Protein AF-A0AAV9FBQ0-F1 (afdb_monomer_lite)

InterPro domains:
  IPR003819 TauD/TfdA-like domain [PF02668] (15-73)
  IPR042098 Glutarate 2-hydroxylase superfamily [G3DSA:3.60.130.10] (1-94)
  IPR050411 Alpha-ketoglutarate-dependent hydroxylases [PTHR10696] (2-81)

Radius of gyration: 17.12 Å; chains: 1; bounding box: 43×30×39 Å

Organism: Acorus calamus (NCBI:txid4465)

Secondary structure (DSSP, 8-state):
--TT------S-TTSPPPP--TTTTSSS--S------SS--SS--------HHHHHHHHHHH-HHHHHHHHHH------PPPSS--TT-TTS--

pLDDT: mean 84.56, std 17.21, range [33.56, 98.5]

Foldseek 3Di:
DDPPDDDDDDDDPPDDDDDDAAPNVDPDHDPDDDDDPPDDDPDDPDDDDDDVVVVLVVCCVPPVVVNVCCVVPNDDDDDDDDPDDPPPDPPVPD

Structure (mmCIF, N/CA/C/O backbone):
data_AF-A0AAV9FBQ0-F1
#
_entry.id   AF-A0AAV9FBQ0-F1
#
loop_
_atom_site.group_PDB
_atom_site.id
_atom_site.type_symbol
_atom_site.label_atom_id
_atom_site.label_alt_id
_atom_site.label_comp_id
_atom_site.label_asym_id
_atom_site.label_entity_id
_atom_site.label_seq_id
_atom_site.pdbx_PDB_ins_code
_atom_site.Cartn_x
_atom_site.Cartn_y
_atom_site.Cartn_z
_atom_site.occupancy
_atom_site.B_iso_or_equiv
_atom_site.auth_seq_id
_atom_site.auth_comp_id
_atom_site.auth_asym_id
_atom_site.auth_atom_id
_atom_site.pdbx_PDB_model_num
ATOM 1 N N . MET A 1 1 ? 17.796 9.622 -19.505 1.00 61.97 1 MET A N 1
ATOM 2 C CA . MET A 1 1 ? 16.364 9.587 -19.129 1.00 61.97 1 MET A CA 1
ATOM 3 C C . MET A 1 1 ? 15.861 11.016 -18.976 1.00 61.97 1 MET A C 1
ATOM 5 O O . MET A 1 1 ? 16.677 11.899 -18.743 1.00 61.97 1 MET A O 1
ATOM 9 N N . ALA A 1 2 ? 14.567 11.271 -19.181 1.00 74.69 2 ALA A N 1
ATOM 10 C CA . ALA A 1 2 ? 13.998 12.609 -18.997 1.00 74.69 2 ALA A CA 1
ATOM 11 C C . ALA A 1 2 ? 13.988 13.018 -17.509 1.00 74.69 2 ALA A C 1
ATOM 13 O O . ALA A 1 2 ? 13.982 12.157 -16.637 1.00 74.69 2 ALA A O 1
ATOM 14 N N . ASN A 1 3 ? 13.912 14.323 -17.223 1.00 77.62 3 ASN A N 1
ATOM 15 C CA . ASN A 1 3 ? 14.040 14.924 -15.878 1.00 77.62 3 ASN A CA 1
ATOM 16 C C . ASN A 1 3 ? 12.950 14.516 -14.847 1.00 77.62 3 ASN A C 1
ATOM 18 O O . ASN A 1 3 ? 12.899 15.043 -13.745 1.00 77.62 3 ASN A O 1
ATOM 22 N N . ARG A 1 4 ? 12.013 13.633 -15.211 1.00 80.44 4 ARG A N 1
ATOM 23 C CA . ARG A 1 4 ? 10.917 13.150 -14.346 1.00 80.44 4 ARG A CA 1
ATOM 24 C C . ARG A 1 4 ? 10.701 11.639 -14.464 1.00 80.44 4 ARG A C 1
ATOM 26 O O . ARG A 1 4 ? 9.617 11.149 -14.170 1.00 80.44 4 ARG A O 1
ATOM 33 N N . VAL A 1 5 ? 11.700 10.921 -14.975 1.00 82.12 5 VAL A N 1
ATOM 34 C CA . VAL A 1 5 ? 11.654 9.472 -15.178 1.00 82.12 5 VAL A CA 1
ATOM 35 C C . VAL A 1 5 ? 12.762 8.849 -14.349 1.00 82.12 5 VAL A C 1
ATOM 37 O O . VAL A 1 5 ? 13.936 9.148 -14.561 1.00 82.12 5 VAL A O 1
ATOM 40 N N . PHE A 1 6 ? 12.363 7.978 -13.431 1.00 82.25 6 PHE A N 1
ATOM 41 C CA . PHE A 1 6 ? 13.240 7.259 -12.515 1.00 82.25 6 PHE A CA 1
ATOM 42 C C . PHE A 1 6 ? 12.944 5.756 -12.619 1.00 82.25 6 PHE A C 1
ATOM 44 O O . PHE A 1 6 ? 11.838 5.370 -13.006 1.00 82.25 6 PHE A O 1
ATOM 51 N N . SER A 1 7 ? 13.921 4.904 -12.303 1.00 79.94 7 SER A N 1
ATOM 52 C CA . SER A 1 7 ? 13.700 3.459 -12.169 1.00 79.94 7 SER A CA 1
ATOM 53 C C . SER A 1 7 ? 12.979 3.162 -10.856 1.00 79.94 7 SER A C 1
ATOM 55 O O . SER A 1 7 ? 13.347 3.707 -9.821 1.00 79.94 7 SER A O 1
ATOM 57 N N . ALA A 1 8 ? 11.954 2.309 -10.901 1.00 68.25 8 ALA A N 1
ATOM 58 C CA . ALA A 1 8 ? 11.011 2.162 -9.794 1.00 68.25 8 ALA A CA 1
ATOM 59 C C . ALA A 1 8 ? 11.523 1.326 -8.605 1.00 68.25 8 ALA A C 1
ATOM 61 O O . ALA A 1 8 ? 11.032 1.538 -7.506 1.00 68.25 8 ALA A O 1
ATOM 62 N N . ASN A 1 9 ? 12.469 0.390 -8.786 1.00 63.53 9 ASN A N 1
ATOM 63 C CA . ASN A 1 9 ? 12.772 -0.620 -7.760 1.00 63.53 9 ASN A CA 1
ATOM 64 C C . ASN A 1 9 ? 14.244 -1.062 -7.720 1.00 63.53 9 ASN A C 1
ATOM 66 O O . ASN A 1 9 ? 14.887 -1.204 -8.757 1.00 63.53 9 ASN A O 1
ATOM 70 N N . GLU A 1 10 ? 14.711 -1.380 -6.508 1.00 65.06 10 GLU A N 1
ATOM 71 C CA . GLU A 1 10 ? 16.040 -1.947 -6.192 1.00 65.06 10 GLU A CA 1
ATOM 72 C C . GLU A 1 10 ? 15.944 -3.198 -5.293 1.00 65.06 10 GLU A C 1
ATOM 74 O O . GLU A 1 10 ? 16.947 -3.709 -4.796 1.00 65.06 10 GLU A O 1
ATOM 79 N N . ILE A 1 11 ? 14.723 -3.681 -5.044 1.00 68.94 11 ILE A N 1
ATOM 80 C CA . ILE A 1 11 ? 14.474 -4.897 -4.265 1.00 68.94 11 ILE A CA 1
ATOM 81 C C . ILE A 1 11 ? 14.786 -6.118 -5.155 1.00 68.94 11 ILE A C 1
ATOM 83 O O . ILE A 1 11 ? 14.505 -6.068 -6.356 1.00 68.94 11 ILE A O 1
ATOM 87 N N . PRO A 1 12 ? 15.359 -7.209 -4.605 1.00 78.00 12 PRO A N 1
ATOM 88 C CA . PRO A 1 12 ? 15.558 -8.455 -5.341 1.00 78.00 12 PRO A CA 1
ATOM 89 C C . PRO A 1 12 ? 14.296 -8.929 -6.079 1.00 78.00 12 PRO A C 1
ATOM 91 O O . PRO A 1 12 ? 13.186 -8.827 -5.559 1.00 78.00 12 PRO A O 1
ATOM 94 N N . LEU A 1 13 ? 14.475 -9.460 -7.295 1.00 78.12 13 LEU A N 1
ATOM 95 C CA . LEU A 1 13 ? 13.379 -9.834 -8.205 1.00 78.12 13 LEU A CA 1
ATOM 96 C C . LEU A 1 13 ? 12.466 -10.950 -7.668 1.00 78.12 13 LEU A C 1
ATOM 98 O O . LEU A 1 13 ? 11.363 -11.138 -8.171 1.00 78.12 13 LEU A O 1
ATOM 102 N N . ASP A 1 14 ? 12.931 -11.706 -6.678 1.00 81.06 14 ASP A N 1
ATOM 103 C CA . ASP A 1 14 ? 12.215 -12.805 -6.034 1.00 81.06 14 ASP A CA 1
ATOM 104 C C . ASP A 1 14 ? 11.312 -12.352 -4.875 1.00 81.06 14 ASP A C 1
ATOM 106 O O . ASP A 1 14 ? 10.573 -13.166 -4.320 1.00 81.06 14 ASP A O 1
ATOM 110 N N . GLN A 1 15 ? 11.340 -11.068 -4.505 1.00 80.69 15 GLN A N 1
ATOM 111 C CA . GLN A 1 15 ? 10.559 -10.540 -3.388 1.00 80.69 15 GLN A CA 1
ATOM 112 C C . GLN A 1 15 ? 9.330 -9.761 -3.855 1.00 80.69 15 GLN A C 1
ATOM 114 O O . GLN A 1 15 ? 9.393 -8.889 -4.720 1.00 80.69 15 GLN A O 1
ATOM 119 N N . SER A 1 16 ? 8.193 -10.036 -3.213 1.00 83.25 16 SER A N 1
ATOM 120 C CA . SER A 1 16 ? 6.957 -9.290 -3.437 1.00 83.25 16 SER A CA 1
ATOM 121 C C . SER A 1 16 ? 6.975 -7.950 -2.708 1.00 83.25 16 SER A C 1
ATOM 123 O O . SER A 1 16 ? 7.231 -7.888 -1.503 1.00 83.25 16 SER A O 1
ATOM 125 N N . ILE A 1 17 ? 6.594 -6.889 -3.415 1.00 87.00 17 ILE A N 1
ATOM 126 C CA . ILE A 1 17 ? 6.351 -5.575 -2.823 1.00 87.00 17 ILE A CA 1
ATOM 127 C C . ILE A 1 17 ? 4.918 -5.543 -2.279 1.00 87.00 17 ILE A C 1
ATOM 129 O O . ILE A 1 17 ? 3.964 -5.817 -3.004 1.00 87.00 17 ILE A O 1
ATOM 133 N N . ASN A 1 18 ? 4.761 -5.214 -0.995 1.00 90.00 18 ASN A N 1
ATOM 134 C CA . ASN A 1 18 ? 3.441 -5.092 -0.368 1.00 90.00 18 ASN A CA 1
ATOM 135 C C . ASN A 1 18 ? 2.684 -3.862 -0.887 1.00 90.00 18 ASN A C 1
ATOM 137 O O . ASN A 1 18 ? 3.295 -2.856 -1.247 1.00 90.00 18 ASN A O 1
ATOM 141 N N . PHE A 1 19 ? 1.350 -3.904 -0.851 1.00 95.00 19 PHE A N 1
ATOM 142 C CA . PHE A 1 19 ? 0.522 -2.746 -1.189 1.00 95.00 19 PHE A CA 1
ATOM 143 C C . PHE A 1 19 ? 0.813 -1.552 -0.277 1.00 95.00 19 PHE A C 1
ATOM 145 O O . PHE A 1 19 ? 0.893 -1.685 0.944 1.00 95.00 19 PHE A O 1
ATOM 152 N N . HIS A 1 20 ? 0.941 -0.377 -0.884 1.00 94.06 20 HIS A N 1
ATOM 153 C CA . HIS A 1 20 ? 1.154 0.889 -0.196 1.00 94.06 20 HIS A CA 1
ATOM 154 C C . HIS A 1 20 ? 0.716 2.055 -1.089 1.00 94.06 20 HIS A C 1
ATOM 156 O O . HIS A 1 20 ? 0.544 1.902 -2.299 1.00 94.06 20 HIS A O 1
ATOM 162 N N . HIS A 1 21 ? 0.546 3.229 -0.482 1.00 95.31 21 HIS A N 1
ATOM 163 C CA . HIS A 1 21 ? 0.552 4.488 -1.219 1.00 95.31 21 HIS A CA 1
ATOM 164 C C . HIS A 1 21 ? 1.995 4.983 -1.356 1.00 95.31 21 HIS A C 1
ATOM 166 O O . HIS A 1 21 ? 2.775 4.892 -0.404 1.00 95.31 21 HIS A O 1
ATOM 172 N N . GLU A 1 22 ? 2.340 5.513 -2.529 1.00 93.06 22 GLU A N 1
ATOM 173 C CA . GLU A 1 22 ? 3.663 6.081 -2.787 1.00 93.06 22 GLU A CA 1
ATOM 174 C C . GLU A 1 22 ? 3.967 7.183 -1.766 1.00 93.06 22 GLU A C 1
ATOM 176 O O . GLU A 1 22 ? 3.175 8.111 -1.589 1.00 93.06 22 GLU A O 1
ATOM 181 N N . MET A 1 23 ? 5.098 7.058 -1.069 1.00 91.44 23 MET A N 1
ATOM 182 C CA . MET A 1 23 ? 5.514 7.985 -0.012 1.00 91.44 23 MET A CA 1
ATOM 183 C C . MET A 1 23 ? 4.474 8.182 1.120 1.00 91.44 23 MET A C 1
ATOM 185 O O . MET A 1 23 ? 4.391 9.252 1.712 1.00 91.44 23 MET A O 1
ATOM 189 N N . ALA A 1 24 ? 3.713 7.146 1.501 1.00 91.69 24 ALA A N 1
ATOM 190 C CA . ALA A 1 24 ? 2.658 7.234 2.531 1.00 91.69 24 ALA A CA 1
ATOM 191 C C . ALA A 1 24 ? 3.093 7.777 3.913 1.00 91.69 24 ALA A C 1
ATOM 193 O O . ALA A 1 24 ? 2.246 8.138 4.726 1.00 91.69 24 ALA A O 1
ATOM 194 N N . LEU A 1 25 ? 4.397 7.795 4.207 1.00 91.31 25 LEU A N 1
ATOM 195 C CA . LEU A 1 25 ? 4.958 8.253 5.483 1.00 91.31 25 LEU A CA 1
ATOM 196 C C . LEU A 1 25 ? 5.615 9.643 5.396 1.00 91.31 25 LEU A C 1
ATOM 198 O O . LEU A 1 25 ? 6.294 10.056 6.337 1.00 91.31 25 LEU A O 1
ATOM 202 N N . THR A 1 26 ? 5.449 10.364 4.285 1.00 90.31 26 THR A N 1
ATOM 203 C CA . THR A 1 26 ? 5.953 11.733 4.109 1.00 90.31 26 THR A CA 1
ATOM 204 C C . THR A 1 26 ? 4.812 12.749 4.134 1.00 90.31 26 THR A C 1
ATOM 206 O O . THR A 1 26 ? 3.655 12.440 3.857 1.00 90.31 26 THR A O 1
ATOM 209 N N . LYS A 1 27 ? 5.137 14.005 4.471 1.00 91.56 27 LYS A N 1
ATOM 210 C CA . LYS A 1 27 ? 4.160 15.107 4.461 1.00 91.56 27 LYS A CA 1
ATOM 211 C C . LYS A 1 27 ? 3.742 15.495 3.041 1.00 91.56 27 LYS A C 1
ATOM 213 O O . LYS A 1 27 ? 2.588 15.839 2.808 1.00 91.56 27 LYS A O 1
ATOM 218 N N . GLU A 1 28 ? 4.699 15.473 2.120 1.00 94.50 28 GLU A N 1
ATOM 219 C CA . GLU A 1 28 ? 4.493 15.766 0.706 1.00 94.50 28 GLU A CA 1
ATOM 220 C C . GLU A 1 28 ? 4.552 14.454 -0.067 1.00 94.50 28 GLU A C 1
ATOM 222 O O . GLU A 1 28 ? 5.566 13.755 -0.027 1.00 94.50 28 GLU A O 1
ATOM 227 N N . TYR A 1 29 ? 3.453 14.116 -0.731 1.00 93.69 29 TYR A N 1
ATOM 228 C CA . TYR A 1 29 ? 3.278 12.879 -1.483 1.00 93.69 29 TYR A CA 1
ATOM 229 C C . TYR A 1 29 ? 2.648 13.187 -2.849 1.00 93.69 29 TYR A C 1
ATOM 231 O O . TYR A 1 29 ? 1.953 14.201 -3.009 1.00 93.69 29 TYR A O 1
ATOM 239 N N . PRO A 1 30 ? 2.889 12.350 -3.870 1.00 93.69 30 PRO A N 1
ATOM 240 C CA . PRO A 1 30 ? 2.370 12.600 -5.205 1.00 93.69 30 PRO A CA 1
ATOM 241 C C . PRO A 1 30 ? 0.851 12.396 -5.266 1.00 93.69 30 PRO A C 1
ATOM 243 O O . PRO A 1 30 ? 0.313 11.414 -4.767 1.00 93.69 30 PRO A O 1
ATOM 246 N N . SER A 1 31 ? 0.151 13.292 -5.970 1.00 96.19 31 SER A N 1
ATOM 247 C CA . SER A 1 31 ? -1.278 13.094 -6.275 1.00 96.19 31 SER A CA 1
ATOM 248 C C . SER A 1 31 ? -1.522 12.071 -7.389 1.00 96.19 31 SER A C 1
ATOM 250 O O . SER A 1 31 ? -2.633 11.564 -7.529 1.00 96.19 31 SER A O 1
ATOM 252 N N . LYS A 1 32 ? -0.510 11.820 -8.232 1.00 94.88 32 LYS A N 1
ATOM 253 C CA . LYS A 1 32 ? -0.544 10.890 -9.366 1.00 94.88 32 LYS A CA 1
ATOM 254 C C . LYS A 1 32 ? 0.845 10.303 -9.581 1.00 94.88 32 LYS A C 1
ATOM 256 O O . LYS A 1 32 ? 1.834 11.024 -9.469 1.00 94.88 32 LYS A O 1
ATOM 261 N N . ILE A 1 33 ? 0.888 9.034 -9.963 1.00 92.69 33 ILE A N 1
ATOM 262 C CA . ILE A 1 33 ? 2.088 8.321 -10.400 1.00 92.69 33 ILE A CA 1
ATOM 263 C C . ILE A 1 33 ? 1.810 7.686 -11.765 1.00 92.69 33 ILE A C 1
ATOM 265 O O . ILE A 1 33 ? 0.672 7.321 -12.062 1.00 92.69 33 ILE A O 1
ATOM 269 N N . PHE A 1 34 ? 2.839 7.591 -12.603 1.00 93.31 34 PHE A N 1
ATOM 270 C CA . PHE A 1 34 ? 2.768 6.952 -13.913 1.00 93.31 34 PHE A CA 1
ATOM 271 C C . PHE A 1 34 ? 3.784 5.818 -13.966 1.00 93.31 34 PHE A C 1
ATOM 273 O O . PHE A 1 34 ? 4.953 6.027 -13.648 1.00 93.31 34 PHE A O 1
ATOM 280 N N . PHE A 1 35 ? 3.340 4.645 -14.409 1.00 92.56 35 PHE A N 1
ATOM 281 C CA . PHE A 1 35 ? 4.212 3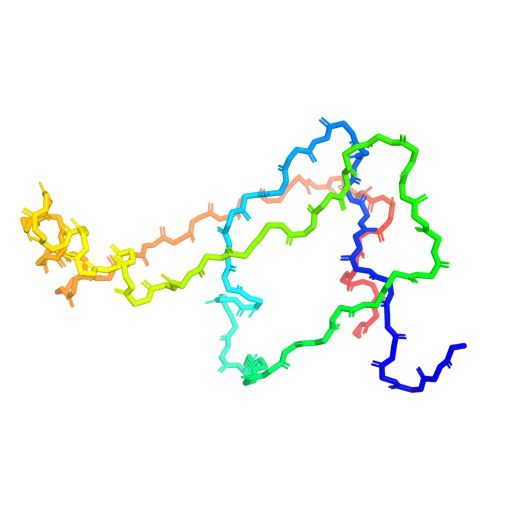.505 -14.670 1.00 92.56 35 PHE A CA 1
ATOM 282 C C . PHE A 1 35 ? 4.414 3.333 -16.172 1.00 92.56 35 PHE A C 1
ATOM 284 O O . PHE A 1 35 ? 3.493 3.531 -16.965 1.00 92.56 35 PHE A O 1
ATOM 291 N N . TYR A 1 36 ? 5.631 2.957 -16.553 1.00 91.75 36 TYR A N 1
ATOM 292 C CA .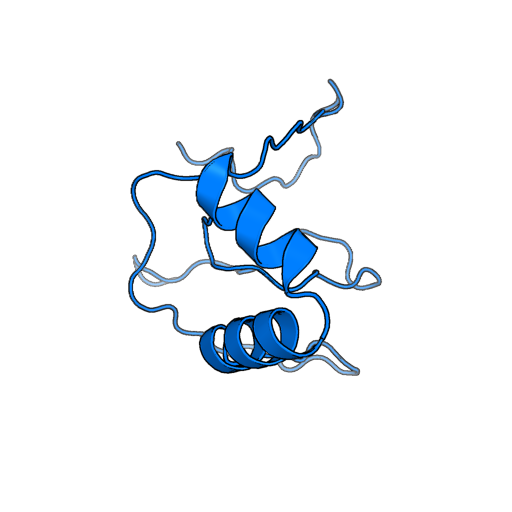 TYR A 1 36 ? 6.003 2.684 -17.933 1.00 91.75 36 TYR A CA 1
ATOM 293 C C . TYR A 1 36 ? 6.882 1.436 -17.987 1.00 91.75 36 TYR A C 1
ATOM 295 O O . TYR A 1 36 ? 7.887 1.346 -17.284 1.00 91.75 36 TYR A O 1
ATOM 303 N N . CYS A 1 37 ? 6.499 0.482 -18.833 1.00 92.12 37 CYS A N 1
ATOM 304 C CA . CYS A 1 37 ? 7.274 -0.723 -19.088 1.00 92.12 37 CYS A CA 1
ATOM 305 C C . CYS A 1 37 ? 8.218 -0.464 -20.265 1.00 92.12 37 CYS A C 1
ATOM 307 O O . CYS A 1 37 ? 7.775 -0.364 -21.408 1.00 92.12 37 CYS A O 1
ATOM 309 N N . PHE A 1 38 ? 9.513 -0.320 -19.975 1.00 90.12 38 PHE A N 1
ATOM 310 C CA . PHE A 1 38 ? 10.539 -0.236 -21.016 1.00 90.12 38 PHE A CA 1
ATOM 311 C C . PHE A 1 38 ? 10.881 -1.622 -21.574 1.00 90.12 38 PHE A C 1
ATOM 313 O O . PHE A 1 38 ? 10.938 -1.797 -22.787 1.00 90.12 38 PHE A O 1
ATOM 320 N N . GLU A 1 39 ? 11.060 -2.599 -20.684 1.00 90.31 39 GLU A N 1
ATOM 321 C CA . GLU A 1 39 ? 11.307 -4.002 -21.009 1.00 90.31 39 GLU A CA 1
ATOM 322 C C . GLU A 1 39 ? 10.354 -4.876 -20.177 1.00 90.31 39 GLU A C 1
ATOM 324 O O . GLU A 1 39 ? 10.290 -4.704 -18.954 1.00 90.31 39 GLU A O 1
ATOM 329 N N . PRO A 1 40 ? 9.563 -5.762 -20.807 1.00 91.94 40 PRO A N 1
ATOM 330 C CA . PRO A 1 40 ? 8.643 -6.634 -20.089 1.00 91.94 40 PRO A CA 1
ATOM 331 C C . PRO A 1 40 ? 9.397 -7.747 -19.358 1.00 91.94 40 PRO A C 1
ATOM 333 O O . PRO A 1 40 ? 10.355 -8.315 -19.881 1.00 91.94 40 PRO A O 1
ATOM 336 N N . ALA A 1 41 ? 8.931 -8.099 -18.160 1.00 90.25 41 ALA A N 1
ATOM 337 C CA . ALA A 1 41 ? 9.479 -9.232 -17.428 1.00 90.25 41 ALA A CA 1
ATOM 338 C C . ALA A 1 41 ? 9.156 -10.557 -18.153 1.00 90.25 41 ALA A C 1
ATOM 340 O O . ALA A 1 41 ? 8.053 -10.713 -18.683 1.00 90.25 41 ALA A O 1
ATOM 341 N N . PRO A 1 42 ? 10.076 -11.540 -18.155 1.00 90.62 42 PRO A N 1
ATOM 342 C CA . PRO A 1 42 ? 9.825 -12.848 -18.763 1.00 90.62 42 PRO A CA 1
ATOM 343 C C . PRO A 1 42 ? 8.775 -13.668 -17.996 1.00 90.62 42 PRO A C 1
ATOM 345 O O . PRO A 1 42 ? 8.132 -14.540 -18.577 1.00 90.62 42 PRO A O 1
ATOM 348 N N . LEU A 1 43 ? 8.613 -13.405 -16.695 1.00 90.12 43 LEU A N 1
ATOM 349 C CA . LEU A 1 43 ? 7.613 -14.017 -15.827 1.00 90.12 43 LEU A CA 1
ATOM 350 C C . LEU A 1 43 ? 7.310 -13.080 -14.651 1.00 90.12 43 LEU A C 1
ATOM 352 O O . LEU A 1 43 ? 8.238 -12.561 -14.029 1.00 90.12 43 LEU A O 1
ATOM 356 N N . GLY A 1 44 ? 6.028 -12.905 -14.326 1.00 88.38 44 GLY A N 1
ATOM 357 C CA . GLY A 1 44 ? 5.587 -12.024 -13.244 1.00 88.38 44 GLY A CA 1
ATOM 358 C C . GLY A 1 44 ? 5.923 -10.557 -13.516 1.00 88.38 44 GLY A C 1
ATOM 359 O O . GLY A 1 44 ? 5.840 -10.088 -14.650 1.00 88.38 44 GLY A O 1
ATOM 360 N N . GLY A 1 45 ? 6.322 -9.826 -12.473 1.00 87.69 45 GLY A N 1
ATOM 361 C CA . GLY A 1 45 ? 6.710 -8.417 -12.585 1.00 87.69 45 GLY A CA 1
ATOM 362 C C . GLY A 1 45 ? 5.537 -7.461 -12.820 1.00 87.69 45 GLY A C 1
ATOM 363 O O . GLY A 1 45 ? 5.762 -6.283 -13.108 1.00 87.69 45 GLY A O 1
ATOM 364 N N . GLU A 1 46 ? 4.290 -7.928 -12.700 1.00 91.56 46 GLU A N 1
ATOM 365 C CA . GLU A 1 46 ? 3.136 -7.048 -12.803 1.00 91.56 46 GLU A CA 1
ATOM 366 C C . GLU A 1 46 ? 3.110 -6.038 -11.654 1.00 91.56 46 GLU A C 1
ATOM 368 O O . GLU A 1 46 ? 3.367 -6.347 -10.490 1.00 91.56 46 GLU A O 1
ATOM 373 N N . THR A 1 47 ? 2.716 -4.809 -11.972 1.00 92.56 47 THR A N 1
ATOM 374 C CA . THR A 1 47 ? 2.426 -3.793 -10.959 1.00 92.56 47 THR A CA 1
ATOM 375 C C . THR A 1 47 ? 0.954 -3.894 -10.572 1.00 92.56 47 THR A C 1
ATOM 377 O O . THR A 1 47 ? 0.087 -3.299 -11.212 1.00 92.56 47 THR A O 1
ATOM 380 N N . SER A 1 48 ? 0.663 -4.692 -9.544 1.00 93.25 48 SER A N 1
ATOM 381 C CA . SER A 1 48 ? -0.700 -4.844 -9.027 1.00 93.25 48 SER A CA 1
ATOM 382 C C . SER A 1 48 ? -1.199 -3.542 -8.398 1.00 93.25 48 SER A C 1
ATOM 384 O O . SER A 1 48 ? -0.521 -2.949 -7.561 1.00 93.25 48 SER A O 1
ATOM 386 N N . ILE A 1 49 ? -2.410 -3.120 -8.766 1.00 95.56 49 ILE A N 1
ATOM 387 C CA . ILE A 1 49 ? -3.066 -1.917 -8.237 1.00 95.56 49 ILE A CA 1
ATOM 388 C C . ILE A 1 49 ? -4.404 -2.275 -7.593 1.00 95.56 49 ILE A C 1
ATOM 390 O O . ILE A 1 49 ? -5.131 -3.140 -8.082 1.00 95.56 49 ILE A O 1
ATOM 394 N N . VAL A 1 50 ? -4.735 -1.597 -6.495 1.00 96.62 50 VAL A N 1
ATOM 395 C CA . VAL A 1 50 ? -5.975 -1.819 -5.744 1.00 96.62 50 VAL A CA 1
ATOM 396 C C . VAL A 1 50 ? -6.592 -0.476 -5.327 1.00 96.62 50 VAL A C 1
ATOM 398 O O . VAL A 1 50 ? -5.856 0.416 -4.898 1.00 96.62 50 VAL A O 1
ATOM 401 N N . PRO A 1 51 ? -7.920 -0.289 -5.455 1.00 97.38 51 PRO A N 1
ATOM 402 C CA . PRO A 1 51 ? -8.584 0.934 -5.011 1.00 97.38 51 PRO A CA 1
ATOM 403 C C . PRO A 1 51 ? -8.659 0.986 -3.480 1.00 97.38 51 PRO A C 1
ATOM 405 O O . PRO A 1 51 ? -9.359 0.185 -2.859 1.00 97.38 51 PRO A O 1
ATOM 408 N N . SER A 1 52 ? -7.950 1.932 -2.859 1.00 97.31 52 SER A N 1
ATOM 409 C CA . SER A 1 52 ? -7.846 2.005 -1.395 1.00 97.31 52 SER A CA 1
ATOM 410 C C . SER A 1 52 ? -9.168 2.332 -0.697 1.00 97.31 52 SER A C 1
ATOM 412 O O . SER A 1 52 ? -9.412 1.803 0.382 1.00 97.31 52 SER A O 1
ATOM 414 N N . ASN A 1 53 ? -10.059 3.115 -1.315 1.00 97.38 53 ASN A N 1
ATOM 415 C CA . ASN A 1 53 ? -11.380 3.412 -0.746 1.00 97.38 53 ASN A CA 1
ATOM 416 C C . ASN A 1 53 ? -12.226 2.141 -0.563 1.00 97.38 53 ASN A C 1
ATOM 418 O O . ASN A 1 53 ? -12.822 1.951 0.488 1.00 97.38 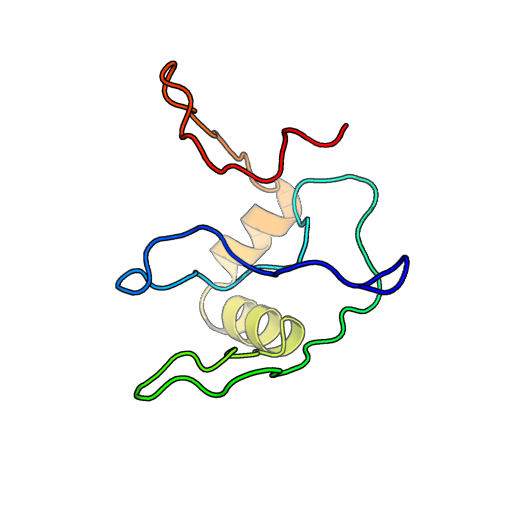53 ASN A O 1
ATOM 422 N N . VAL A 1 54 ? -12.184 1.219 -1.530 1.00 98.25 54 VAL A N 1
ATOM 423 C CA . VAL A 1 54 ? -12.903 -0.063 -1.447 1.00 98.25 54 VAL A CA 1
ATOM 424 C C . VAL A 1 54 ? -12.327 -0.941 -0.335 1.00 98.25 54 VAL A C 1
ATOM 426 O O . VAL A 1 54 ? -13.051 -1.710 0.293 1.00 98.25 54 VAL A O 1
ATOM 429 N N . ILE A 1 55 ? -11.018 -0.848 -0.077 1.00 97.56 55 ILE A N 1
ATOM 430 C CA . ILE A 1 55 ? -10.394 -1.54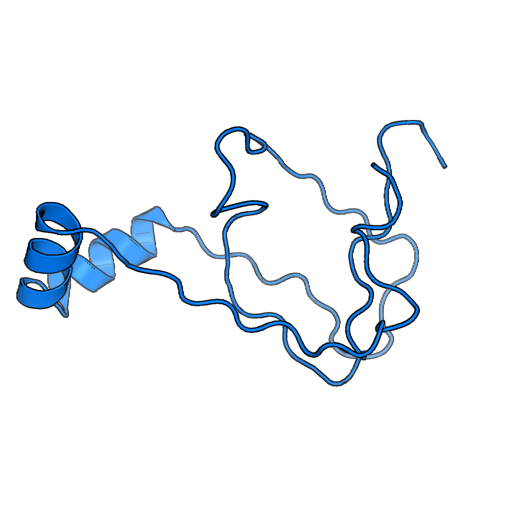9 1.050 1.00 97.56 55 ILE A CA 1
ATOM 431 C C . ILE A 1 55 ? -10.889 -0.974 2.377 1.00 97.56 55 ILE A C 1
ATOM 433 O O . ILE A 1 55 ? -11.249 -1.753 3.253 1.00 97.56 55 ILE A O 1
ATOM 437 N N . VAL A 1 56 ? -10.965 0.353 2.509 1.00 97.62 56 VAL A N 1
ATOM 438 C CA . VAL A 1 56 ? -11.502 1.008 3.713 1.00 97.62 56 VAL A CA 1
ATOM 439 C C . VAL A 1 56 ? -12.952 0.592 3.958 1.00 97.62 56 VAL A C 1
ATOM 441 O O . VAL A 1 56 ? -13.239 0.099 5.043 1.00 97.62 56 VAL A O 1
ATOM 444 N N . GLU A 1 57 ? -13.819 0.673 2.945 1.00 98.25 57 GLU A N 1
ATOM 445 C CA . GLU A 1 57 ? -15.229 0.251 3.031 1.00 98.25 57 GLU A CA 1
ATOM 446 C C . GLU A 1 57 ? -15.349 -1.197 3.543 1.00 98.25 57 GLU A C 1
ATOM 448 O O . GLU A 1 57 ? -16.043 -1.481 4.519 1.00 98.25 57 GLU A O 1
ATOM 453 N N . LYS A 1 58 ? -14.583 -2.127 2.958 1.00 98.31 58 LYS A N 1
ATOM 454 C CA . LYS A 1 58 ? -14.575 -3.533 3.392 1.00 98.31 58 LYS A CA 1
ATOM 455 C C . LYS A 1 58 ? -14.024 -3.725 4.804 1.00 98.31 58 LYS A C 1
ATOM 457 O O . LYS A 1 58 ? -14.472 -4.620 5.520 1.00 98.31 58 LYS A O 1
ATOM 462 N N . MET A 1 59 ? -13.029 -2.940 5.208 1.00 98.06 59 MET A N 1
ATOM 463 C CA . MET A 1 59 ? -12.475 -3.009 6.560 1.00 98.06 59 MET A CA 1
ATOM 464 C C . MET A 1 59 ? -13.452 -2.459 7.600 1.00 98.06 59 MET A C 1
ATOM 466 O O . MET A 1 59 ? -13.516 -3.004 8.698 1.00 98.06 59 MET A O 1
ATOM 470 N N . GLU A 1 60 ? -14.228 -1.429 7.271 1.00 98.12 60 GLU A N 1
ATOM 471 C CA . GLU A 1 60 ? -15.286 -0.904 8.140 1.00 98.12 60 GLU A CA 1
ATOM 472 C C . GLU A 1 60 ? -16.399 -1.938 8.342 1.00 98.12 60 GLU A C 1
ATOM 474 O O . GLU A 1 60 ? -16.843 -2.145 9.471 1.00 98.12 60 GLU A O 1
ATOM 479 N N . GLU A 1 61 ? -16.782 -2.654 7.283 1.00 98.31 61 GLU A N 1
ATOM 480 C CA . GLU A 1 61 ? -17.762 -3.743 7.359 1.00 98.31 61 GLU A CA 1
ATOM 481 C C . GLU A 1 61 ? -17.256 -4.935 8.187 1.00 98.31 61 GLU A C 1
ATOM 483 O O . GLU A 1 61 ? -17.981 -5.469 9.029 1.00 98.31 61 GLU A O 1
ATOM 488 N N . GLN A 1 62 ? -16.017 -5.379 7.953 1.00 98.50 62 GLN A N 1
ATOM 489 C CA . GLN A 1 62 ? -15.501 -6.619 8.545 1.00 98.50 62 GLN A CA 1
ATOM 490 C C . GLN A 1 62 ? -14.835 -6.426 9.911 1.00 98.50 62 GLN A C 1
ATOM 492 O O . GLN A 1 62 ? -14.837 -7.342 10.734 1.00 98.50 62 GLN A O 1
ATOM 497 N N . LEU A 1 63 ? -14.244 -5.258 10.162 1.00 98.00 63 LEU A N 1
ATOM 498 C CA . LEU A 1 63 ? -13.426 -4.960 11.340 1.00 98.00 63 LEU A CA 1
ATOM 499 C C . LEU A 1 63 ? -13.788 -3.595 11.965 1.00 98.00 63 LEU A C 1
ATOM 501 O O . LEU A 1 63 ? -12.888 -2.799 12.255 1.00 98.00 63 LEU A O 1
ATOM 505 N N . PRO A 1 64 ? -15.073 -3.319 12.265 1.00 97.75 64 PRO A N 1
ATOM 506 C CA . PRO A 1 64 ? -15.530 -1.987 12.673 1.00 97.75 64 PRO A CA 1
ATOM 507 C C . PRO A 1 64 ? -14.802 -1.452 13.912 1.00 97.75 64 PRO A C 1
ATOM 509 O O . PRO A 1 64 ? -14.373 -0.305 13.935 1.00 97.75 64 PRO A O 1
ATOM 512 N N . LYS A 1 65 ? -14.555 -2.306 14.917 1.00 98.12 65 LYS A N 1
ATOM 513 C CA . LYS A 1 65 ? -13.831 -1.916 16.144 1.00 98.12 65 LYS A CA 1
ATOM 514 C C . LYS A 1 65 ? -12.366 -1.553 15.893 1.00 98.12 65 LYS A C 1
ATOM 516 O O . LYS A 1 65 ? -11.798 -0.738 16.615 1.00 98.12 65 LYS A O 1
ATOM 521 N N . VAL A 1 66 ? -11.726 -2.201 14.915 1.00 97.44 66 VAL A N 1
ATOM 522 C CA . VAL A 1 66 ? -10.341 -1.882 14.543 1.00 97.44 66 VAL A CA 1
ATOM 523 C C . VAL A 1 66 ? -10.324 -0.540 13.831 1.00 97.44 66 VAL A C 1
ATOM 525 O O . VAL A 1 66 ? -9.520 0.310 14.194 1.00 97.44 66 VAL A O 1
ATOM 528 N N . MET A 1 67 ? -11.236 -0.335 12.880 1.00 97.81 67 MET A N 1
ATOM 529 C CA . MET A 1 67 ? -11.333 0.912 12.122 1.00 97.81 67 MET A CA 1
ATOM 530 C C . MET A 1 67 ? -11.680 2.109 13.009 1.00 97.81 67 MET A C 1
ATOM 532 O O . MET A 1 67 ? -11.034 3.146 12.891 1.00 97.81 67 MET A O 1
ATOM 536 N N . GLU A 1 68 ? -12.594 1.944 13.967 1.00 98.00 68 GLU A N 1
ATOM 537 C CA . GLU A 1 68 ? -12.902 2.956 14.985 1.00 98.00 68 GLU A CA 1
ATOM 538 C C . GLU A 1 68 ? -11.644 3.353 15.767 1.00 98.00 68 GLU A C 1
ATOM 540 O O . GLU A 1 68 ? -11.299 4.530 15.859 1.00 98.00 68 GLU A O 1
ATOM 545 N N . LYS A 1 69 ? -10.889 2.363 16.260 1.00 98.00 69 LYS A N 1
ATOM 546 C CA . LYS A 1 69 ? -9.653 2.619 17.002 1.00 98.00 69 LYS A CA 1
ATOM 547 C C . LYS A 1 69 ? -8.584 3.281 16.132 1.00 98.00 69 LYS A C 1
ATOM 549 O O . LYS A 1 69 ? -7.922 4.205 16.587 1.00 98.00 69 LYS A O 1
ATOM 554 N N . VAL A 1 70 ? -8.405 2.832 14.891 1.00 97.38 70 VAL A N 1
ATOM 555 C CA . VAL A 1 70 ? -7.449 3.442 13.953 1.00 97.38 70 VAL A CA 1
ATOM 556 C C . VAL A 1 70 ? -7.819 4.898 13.670 1.00 97.38 70 VAL A C 1
ATOM 558 O O . VAL A 1 70 ? -6.926 5.738 13.620 1.00 97.38 70 VAL A O 1
ATOM 561 N N . SER A 1 71 ? -9.109 5.213 13.539 1.00 96.50 71 SER A N 1
ATOM 562 C CA . SER A 1 71 ? -9.574 6.589 13.346 1.00 96.50 71 SER A CA 1
ATOM 563 C C . SER A 1 71 ? -9.353 7.475 14.575 1.00 96.50 71 SER A C 1
ATOM 565 O O . SER A 1 71 ? -9.100 8.665 14.409 1.00 96.50 71 SER A O 1
ATOM 567 N N . ASP A 1 72 ? -9.467 6.924 15.784 1.00 97.62 72 ASP A N 1
ATOM 568 C CA . ASP A 1 72 ? -9.328 7.677 17.037 1.00 97.62 72 ASP A CA 1
ATOM 569 C C . ASP A 1 72 ? -7.857 7.935 17.409 1.00 97.62 72 ASP A C 1
ATOM 571 O O . ASP A 1 72 ? -7.460 9.066 17.684 1.00 97.62 72 ASP A O 1
ATOM 575 N N . ILE A 1 73 ? -7.016 6.894 17.376 1.00 97.19 73 ILE A N 1
ATOM 576 C CA . ILE A 1 73 ? -5.632 6.970 17.883 1.00 97.19 73 ILE A CA 1
ATOM 577 C C . ILE A 1 73 ? -4.552 6.936 16.794 1.00 97.19 73 ILE A C 1
ATOM 579 O O . ILE A 1 73 ? -3.372 7.134 17.093 1.00 97.19 73 ILE A O 1
ATOM 583 N N . GLY A 1 74 ? -4.920 6.669 15.541 1.00 95.50 74 GLY A N 1
ATOM 584 C CA . GLY A 1 74 ? -3.973 6.516 14.440 1.00 95.50 74 GLY A CA 1
ATOM 585 C C . GLY A 1 74 ? -3.101 5.258 14.539 1.00 95.50 74 GLY A C 1
ATOM 586 O O . GLY A 1 74 ? -3.437 4.271 15.197 1.00 95.50 74 GLY A O 1
ATOM 587 N N . LEU A 1 75 ? -1.957 5.287 13.847 1.00 94.69 75 LEU A N 1
ATOM 588 C CA . LEU A 1 75 ? -0.983 4.192 13.777 1.00 94.69 75 LEU A CA 1
ATOM 589 C C . LEU A 1 75 ? 0.423 4.697 14.114 1.00 94.69 75 LEU A C 1
ATOM 591 O O . LEU A 1 75 ? 0.815 5.791 13.711 1.00 94.69 75 LEU A O 1
ATOM 595 N N . ILE A 1 76 ? 1.212 3.864 14.798 1.00 94.25 76 ILE A N 1
ATOM 596 C CA . ILE A 1 76 ? 2.636 4.120 15.048 1.00 94.25 76 ILE A CA 1
ATOM 597 C C . ILE A 1 76 ? 3.465 3.180 14.179 1.00 94.25 76 ILE A C 1
ATOM 599 O O . ILE A 1 76 ? 3.412 1.960 14.334 1.00 94.25 76 ILE A O 1
ATOM 603 N N . PHE A 1 77 ? 4.285 3.756 13.304 1.00 92.06 77 PHE A N 1
ATOM 604 C CA . PHE A 1 77 ? 5.248 3.017 12.496 1.00 92.06 77 PHE A CA 1
ATOM 605 C C . PHE A 1 77 ? 6.618 3.040 13.172 1.00 92.06 77 PHE A C 1
ATOM 607 O O . PHE A 1 77 ? 7.209 4.101 13.370 1.00 92.06 77 PHE A O 1
ATOM 614 N N . ARG A 1 78 ? 7.153 1.860 13.503 1.00 92.25 78 ARG A N 1
ATOM 615 C CA . ARG A 1 78 ? 8.536 1.705 13.969 1.00 92.25 78 ARG A CA 1
ATOM 616 C C . ARG A 1 78 ? 9.363 1.037 12.881 1.00 92.25 78 ARG A C 1
ATOM 618 O O . ARG A 1 78 ? 9.222 -0.158 12.647 1.00 92.25 78 ARG A O 1
ATOM 625 N N . ILE A 1 79 ? 10.242 1.809 12.252 1.00 87.44 79 ILE A N 1
ATOM 626 C CA . ILE A 1 79 ? 11.130 1.328 11.192 1.00 87.44 79 ILE A CA 1
ATOM 627 C C . ILE A 1 79 ? 12.539 1.194 11.764 1.00 87.44 79 ILE A C 1
ATOM 629 O O . ILE A 1 79 ? 13.153 2.185 12.157 1.00 87.44 79 ILE A O 1
ATOM 633 N N . THR A 1 80 ? 13.062 -0.030 11.806 1.00 87.69 80 THR A N 1
ATOM 634 C CA . THR A 1 80 ? 14.455 -0.295 12.182 1.00 87.69 80 THR A CA 1
ATOM 635 C C . THR A 1 80 ? 15.266 -0.505 10.916 1.00 87.69 80 THR A C 1
ATOM 637 O O . THR A 1 80 ? 15.006 -1.433 10.158 1.00 87.69 80 THR A O 1
ATOM 640 N N . ARG A 1 81 ? 16.253 0.361 10.686 1.00 80.75 81 ARG A N 1
ATOM 641 C CA . ARG A 1 81 ? 17.201 0.200 9.583 1.00 80.75 81 ARG A CA 1
ATOM 642 C C . ARG A 1 81 ? 18.459 -0.506 10.102 1.00 80.75 81 ARG A C 1
ATOM 644 O O . ARG A 1 81 ? 18.975 -0.084 11.142 1.00 80.75 81 ARG A O 1
ATOM 651 N N . PRO A 1 82 ? 18.957 -1.558 9.429 1.00 79.00 82 PRO A N 1
ATOM 652 C CA . PRO A 1 82 ? 20.283 -2.102 9.708 1.00 79.00 82 PRO A CA 1
ATOM 653 C C . PRO A 1 82 ? 21.346 -1.003 9.566 1.00 79.00 82 PRO A C 1
ATOM 655 O O . PRO A 1 82 ? 21.190 -0.086 8.763 1.00 79.00 82 PRO A O 1
ATOM 658 N N . LYS A 1 83 ? 22.434 -1.077 10.343 1.00 68.06 83 LYS A N 1
ATOM 659 C CA . LYS A 1 83 ? 23.557 -0.124 10.226 1.00 68.06 83 LYS A CA 1
ATOM 660 C C . LYS A 1 83 ? 24.376 -0.317 8.944 1.00 68.06 83 LYS A C 1
ATOM 662 O O . LYS A 1 83 ? 25.150 0.564 8.581 1.00 68.06 83 LYS A O 1
ATOM 667 N N . GLU A 1 84 ? 24.231 -1.458 8.283 1.00 64.25 84 GLU A N 1
ATOM 668 C CA . GLU A 1 84 ? 24.936 -1.769 7.046 1.00 64.25 84 GLU A CA 1
ATOM 669 C C . GLU A 1 84 ? 24.262 -1.078 5.862 1.00 64.25 84 GLU A C 1
ATOM 671 O O . GLU A 1 84 ? 23.050 -1.172 5.662 1.00 64.25 84 GLU A O 1
ATOM 676 N N . LYS A 1 85 ? 25.069 -0.352 5.081 1.00 46.38 85 LYS A N 1
ATOM 677 C CA . LYS A 1 85 ? 24.627 0.270 3.837 1.00 46.38 85 LYS A CA 1
ATOM 678 C C . LYS A 1 85 ? 24.251 -0.835 2.856 1.00 46.38 85 LYS A C 1
ATOM 680 O O . LYS A 1 85 ? 25.119 -1.576 2.405 1.00 46.38 85 LYS A O 1
ATOM 685 N N . ILE A 1 86 ? 22.976 -0.913 2.493 1.00 52.31 86 ILE A N 1
ATOM 686 C CA . ILE A 1 86 ? 22.572 -1.663 1.308 1.00 52.31 86 ILE A CA 1
ATOM 687 C C . ILE A 1 86 ? 23.013 -0.819 0.112 1.00 52.31 86 ILE A C 1
ATOM 689 O O . ILE A 1 86 ? 22.441 0.239 -0.149 1.00 52.31 86 ILE A O 1
ATOM 693 N N . GLN A 1 87 ? 24.076 -1.249 -0.567 1.00 35.06 87 GLN A N 1
ATOM 694 C CA . GLN A 1 87 ? 24.512 -0.643 -1.821 1.00 35.06 87 GLN A CA 1
ATOM 695 C C . GLN A 1 87 ? 23.359 -0.753 -2.822 1.00 35.06 87 GLN A C 1
ATOM 697 O O . GLN A 1 87 ? 22.967 -1.857 -3.189 1.00 35.06 87 GLN A O 1
ATOM 702 N N . GLY A 1 88 ? 22.790 0.385 -3.206 1.00 45.81 88 GLY A N 1
ATOM 703 C CA . GLY A 1 88 ? 21.613 0.432 -4.063 1.00 45.81 88 GLY A CA 1
ATOM 704 C C . GLY A 1 88 ? 20.620 1.490 -3.619 1.00 45.81 88 GLY A C 1
ATOM 705 O O . GLY A 1 88 ? 20.238 2.264 -4.464 1.00 45.81 88 GLY A O 1
ATOM 706 N N . SER A 1 89 ? 20.298 1.609 -2.322 1.00 40.19 89 SER A N 1
ATOM 707 C CA . SER A 1 89 ? 19.072 2.299 -1.876 1.00 40.19 89 SER A CA 1
ATOM 708 C C . SER A 1 89 ? 18.874 3.730 -2.419 1.00 40.19 89 SER A C 1
ATOM 710 O O . SER A 1 89 ? 19.713 4.599 -2.1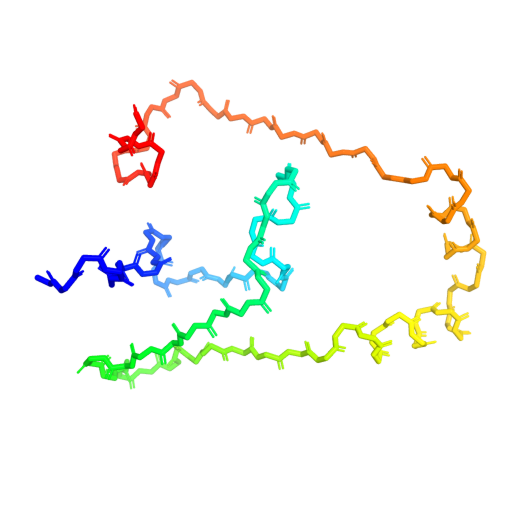66 1.00 40.19 89 SER A O 1
ATOM 712 N N . ALA A 1 90 ? 17.694 3.997 -2.989 1.00 49.44 90 ALA A N 1
ATOM 713 C CA . ALA A 1 90 ? 17.173 5.269 -3.527 1.00 49.44 90 ALA A CA 1
ATOM 714 C C . ALA A 1 90 ? 17.208 6.527 -2.612 1.00 49.44 90 ALA A C 1
ATOM 716 O O . ALA A 1 90 ? 16.638 7.561 -2.954 1.00 49.44 90 ALA A O 1
ATOM 717 N N . ILE A 1 91 ? 17.863 6.477 -1.450 1.00 46.88 91 ILE A N 1
ATOM 718 C CA . ILE A 1 91 ? 18.026 7.608 -0.516 1.00 46.88 91 ILE A CA 1
ATOM 719 C C . ILE A 1 91 ? 19.369 8.341 -0.744 1.00 46.88 91 ILE A C 1
ATOM 721 O O . ILE A 1 91 ? 19.647 9.335 -0.087 1.00 46.88 91 ILE A O 1
ATOM 725 N N . ASP A 1 92 ? 20.196 7.903 -1.699 1.00 37.97 92 ASP A N 1
ATOM 726 C CA . ASP A 1 92 ? 21.513 8.510 -1.979 1.00 37.97 92 ASP A CA 1
ATOM 727 C C . ASP A 1 92 ? 21.476 9.713 -2.950 1.00 37.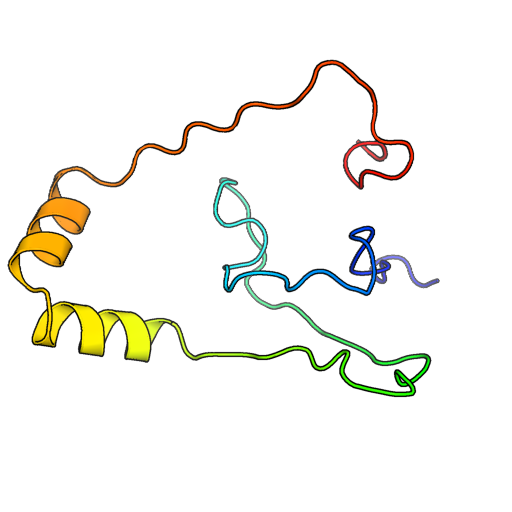97 92 ASP A C 1
ATOM 729 O O . ASP A 1 92 ? 22.516 10.209 -3.363 1.00 37.97 92 ASP A O 1
ATOM 733 N N . ASN A 1 93 ? 20.287 10.203 -3.327 1.00 34.91 93 ASN A N 1
ATOM 734 C CA . ASN A 1 93 ? 20.121 11.375 -4.205 1.00 34.91 93 ASN A CA 1
ATOM 735 C C . ASN A 1 93 ? 19.320 12.503 -3.530 1.00 34.91 93 ASN A C 1
ATOM 737 O O . ASN A 1 93 ? 18.365 13.035 -4.099 1.00 34.91 93 ASN A O 1
ATOM 741 N N . SER A 1 94 ? 19.684 12.861 -2.298 1.00 33.56 94 SER A N 1
ATOM 742 C CA . SER A 1 94 ? 19.227 14.087 -1.622 1.00 33.56 94 SER A CA 1
ATOM 743 C C . SER A 1 94 ? 20.412 14.903 -1.133 1.00 33.56 94 SER A C 1
ATOM 745 O O . SER A 1 94 ? 21.272 14.308 -0.448 1.00 33.56 94 SER A O 1
#

Sequence (94 aa):
MANRVFSANEIPLDQSINFHHEMALTKEYPSKIFFYCFEPAPLGGETSIVPSNVIVEKMEEQLPKVMEKVSDIGLIFRITRPKEKIQGSAIDNS